Protein AF-A0A936D2A7-F1 (afdb_monomer)

Foldseek 3Di:
DDPDDAAEFDFPAWAWAADPQKIKIKTATPFFPDQDFPDKDKDWPPVQFADPDPPWDWDDHRRIIIIMGGGDPNRDADDQKIWMWMQTNVPHIYIYIHGYDRVRTD

Solvent-accessible surface area (backbone atoms only — not comparable to full-atom values): 6301 Å² total; per-residue (Å²): 132,85,84,86,68,59,41,80,49,62,62,68,47,66,51,72,45,72,54,96,71,25,38,36,41,37,41,31,40,68,56,66,84,42,86,81,69,90,39,76,47,79,43,67,69,56,72,59,56,44,44,96,66,87,68,65,52,74,51,74,57,54,32,36,37,39,39,34,33,44,40,24,95,83,51,82,74,77,61,60,59,46,42,35,38,42,34,39,64,90,75,47,44,30,31,39,75,45,76,46,68,74,88,68,62,129

Structure (mmCIF, N/CA/C/O backbone):
data_AF-A0A936D2A7-F1
#
_entry.id   AF-A0A936D2A7-F1
#
loop_
_atom_site.group_PDB
_atom_site.id
_atom_site.type_symbol
_atom_site.label_atom_id
_atom_site.label_alt_id
_atom_site.label_comp_id
_atom_site.label_asym_id
_atom_site.label_entity_id
_atom_site.label_seq_id
_atom_site.pdbx_PDB_ins_code
_atom_site.Cartn_x
_atom_site.Cartn_y
_atom_site.Cartn_z
_atom_site.occupancy
_atom_site.B_iso_or_equiv
_atom_site.auth_seq_id
_atom_site.auth_comp_id
_atom_site.auth_asym_id
_atom_site.auth_atom_id
_atom_site.pdbx_PDB_model_num
ATOM 1 N N . MET A 1 1 ? 2.503 15.435 -26.426 1.00 46.56 1 MET A N 1
ATOM 2 C CA . MET A 1 1 ? 2.859 14.335 -25.501 1.00 46.56 1 MET A CA 1
ATOM 3 C C . MET A 1 1 ? 1.594 13.892 -24.787 1.00 46.56 1 MET A C 1
ATOM 5 O O . MET A 1 1 ? 0.933 14.739 -24.201 1.00 46.56 1 MET A O 1
ATOM 9 N N . ALA A 1 2 ? 1.204 12.620 -24.883 1.00 52.25 2 ALA A N 1
ATOM 10 C CA . ALA A 1 2 ? 0.043 12.123 -24.147 1.00 52.25 2 ALA A CA 1
ATOM 11 C C . ALA A 1 2 ? 0.354 12.130 -22.642 1.00 52.25 2 ALA A C 1
ATOM 13 O O . ALA A 1 2 ? 1.385 11.606 -22.218 1.00 52.25 2 ALA A O 1
ATOM 14 N N . LYS A 1 3 ? -0.517 12.747 -21.841 1.00 58.78 3 LYS A N 1
ATOM 15 C CA . LYS A 1 3 ? -0.411 12.758 -20.380 1.00 58.78 3 LYS A CA 1
ATOM 16 C C . LYS A 1 3 ? -0.603 11.318 -19.888 1.00 58.78 3 LYS A C 1
ATOM 18 O O . LYS A 1 3 ? -1.710 10.795 -19.967 1.00 58.78 3 LYS A O 1
ATOM 23 N N . LYS A 1 4 ? 0.465 10.655 -19.432 1.00 71.31 4 LYS A N 1
ATOM 24 C CA . LYS A 1 4 ? 0.364 9.331 -18.800 1.00 71.31 4 LYS A CA 1
ATOM 25 C C . LYS A 1 4 ? -0.257 9.510 -17.416 1.00 71.31 4 LYS A C 1
ATOM 27 O O . LYS A 1 4 ? 0.398 9.998 -16.502 1.00 71.31 4 LYS A O 1
ATOM 32 N N . ILE A 1 5 ? -1.536 9.178 -17.295 1.00 82.75 5 ILE A N 1
ATOM 33 C CA . ILE A 1 5 ? -2.266 9.187 -16.024 1.00 82.75 5 ILE A CA 1
ATOM 34 C C . ILE A 1 5 ? -2.126 7.787 -15.401 1.00 82.75 5 ILE A C 1
ATOM 36 O O . ILE A 1 5 ? -2.229 6.807 -16.146 1.00 82.75 5 ILE A O 1
ATOM 40 N N . PRO A 1 6 ? -1.881 7.663 -14.080 1.00 88.19 6 PRO A N 1
ATOM 41 C CA . PRO A 1 6 ? -1.861 6.364 -13.413 1.00 88.19 6 PRO A CA 1
ATOM 42 C C . PRO A 1 6 ? -3.153 5.583 -13.658 1.00 88.19 6 PRO A C 1
ATOM 44 O O . PRO A 1 6 ? -4.250 6.131 -13.546 1.00 88.19 6 PRO A O 1
ATOM 47 N N . SER A 1 7 ? -3.023 4.301 -13.996 1.00 91.12 7 SER A N 1
ATOM 48 C CA . SER A 1 7 ? -4.178 3.434 -14.251 1.00 91.12 7 SER A CA 1
ATOM 49 C C . SER A 1 7 ? -4.809 2.993 -12.928 1.00 91.12 7 SER A C 1
ATOM 51 O O . SER A 1 7 ? -4.073 2.614 -12.020 1.00 91.12 7 SER A O 1
ATOM 53 N N . PRO A 1 8 ? -6.140 3.016 -12.766 1.00 92.12 8 PRO A N 1
ATOM 54 C CA . PRO A 1 8 ? -6.752 2.517 -11.540 1.00 92.12 8 PRO A CA 1
ATOM 55 C C . PRO A 1 8 ? -6.458 1.022 -11.368 1.00 92.12 8 PRO A C 1
ATOM 57 O O . PRO A 1 8 ? -6.454 0.269 -12.345 1.00 92.12 8 PRO A O 1
ATOM 60 N N . ILE A 1 9 ? -6.227 0.590 -10.129 1.00 92.25 9 ILE A N 1
ATOM 61 C CA . ILE A 1 9 ? -6.163 -0.827 -9.783 1.00 92.25 9 ILE A CA 1
ATOM 62 C 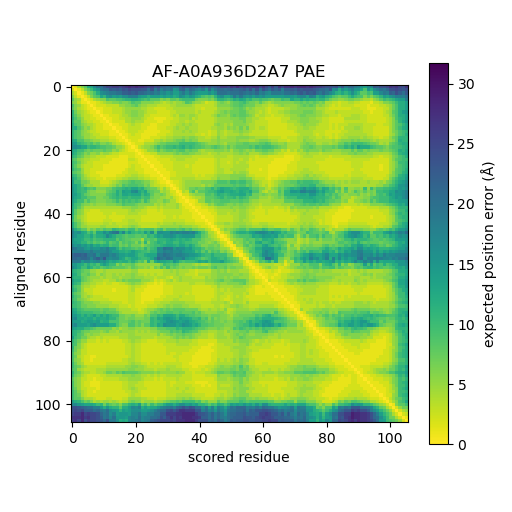C . ILE A 1 9 ? -6.946 -1.126 -8.510 1.00 92.25 9 ILE A C 1
ATOM 64 O O . ILE A 1 9 ? -6.928 -0.365 -7.544 1.00 92.25 9 ILE A O 1
ATOM 68 N N . GLU A 1 10 ? -7.631 -2.263 -8.531 1.00 92.12 10 GLU A N 1
ATOM 69 C CA . GLU A 1 10 ? -8.412 -2.742 -7.404 1.00 92.12 10 GLU A CA 1
ATOM 70 C C . GLU A 1 10 ? -7.538 -3.432 -6.353 1.00 92.12 10 GLU A C 1
ATOM 72 O O . GLU A 1 10 ? -6.663 -4.256 -6.659 1.00 92.12 10 GLU A O 1
ATOM 77 N N . LEU A 1 11 ? -7.839 -3.127 -5.094 1.00 91.88 11 LEU A N 1
ATOM 78 C CA . LEU A 1 11 ? -7.320 -3.844 -3.941 1.00 91.88 11 LEU A CA 1
ATOM 79 C C . LEU A 1 11 ? -8.176 -5.090 -3.682 1.00 91.88 11 LEU A C 1
ATOM 81 O O . LEU A 1 11 ? -9.398 -5.071 -3.831 1.00 91.88 11 LEU A O 1
ATOM 85 N N . LEU A 1 12 ? -7.508 -6.190 -3.345 1.00 92.94 12 LEU A N 1
ATOM 86 C CA . LEU A 1 12 ? -8.107 -7.336 -2.674 1.00 92.94 12 LEU A CA 1
ATOM 87 C C . LEU A 1 12 ? -8.407 -6.963 -1.222 1.00 92.94 12 LEU A C 1
ATOM 89 O O . LEU A 1 12 ? -9.508 -7.208 -0.748 1.00 92.94 12 LEU A O 1
ATOM 93 N N . ASP A 1 13 ? -7.418 -6.368 -0.561 1.00 92.75 13 ASP A N 1
ATOM 94 C CA . ASP A 1 13 ? -7.501 -5.869 0.804 1.00 92.75 13 ASP A CA 1
ATOM 95 C C . ASP A 1 13 ? -6.394 -4.825 1.030 1.00 92.75 13 ASP A C 1
ATOM 97 O O . ASP A 1 13 ? -5.476 -4.666 0.215 1.00 92.75 13 ASP A O 1
ATOM 101 N N . GLY A 1 14 ? -6.453 -4.113 2.141 1.00 92.25 14 GLY A N 1
ATOM 102 C CA . GLY A 1 14 ? -5.391 -3.227 2.569 1.00 92.25 14 GLY A CA 1
ATOM 103 C C . GLY A 1 14 ? -5.658 -2.661 3.949 1.00 92.25 14 GLY A C 1
ATOM 104 O O . GLY A 1 14 ? -6.781 -2.649 4.443 1.00 92.25 14 GLY A O 1
ATOM 105 N N . SER A 1 15 ? -4.606 -2.164 4.577 1.00 92.00 15 SER A N 1
ATOM 106 C CA . SER A 1 15 ? -4.709 -1.494 5.861 1.00 92.00 15 SER A CA 1
ATOM 107 C C . SER A 1 15 ? -3.788 -0.289 5.902 1.00 92.00 15 SER A C 1
ATOM 109 O O . SER A 1 15 ? -2.749 -0.233 5.240 1.00 92.00 15 SER A O 1
ATOM 111 N N . ALA A 1 16 ? -4.200 0.701 6.681 1.00 89.56 16 ALA A N 1
ATOM 112 C CA . ALA A 1 16 ? -3.365 1.826 7.031 1.00 89.56 16 ALA A CA 1
ATOM 113 C C . ALA A 1 16 ? -3.384 1.982 8.544 1.00 89.56 16 ALA A C 1
ATOM 115 O O . ALA A 1 16 ? -4.449 1.957 9.162 1.00 89.56 16 ALA A O 1
ATOM 116 N N . SER A 1 17 ? -2.207 2.123 9.134 1.00 87.12 17 SER A N 1
ATOM 117 C CA . SER A 1 17 ? -2.044 2.212 10.578 1.00 87.12 17 SER A CA 1
ATOM 118 C C . SER A 1 17 ? -0.950 3.198 10.950 1.00 87.12 17 SER A C 1
ATOM 120 O O . SER A 1 17 ? -0.094 3.569 10.142 1.00 87.12 17 SER A O 1
ATOM 122 N N . LEU A 1 18 ? -1.009 3.643 12.198 1.00 84.00 18 LEU A N 1
ATOM 123 C CA . LEU A 1 18 ? -0.021 4.511 12.810 1.00 84.00 18 LEU A CA 1
ATOM 124 C C . LEU A 1 18 ? 0.663 3.710 13.914 1.00 84.00 18 LEU A C 1
ATOM 126 O O . LEU A 1 18 ? 0.003 3.253 14.841 1.00 84.00 18 LEU A O 1
ATOM 130 N N . LEU A 1 19 ? 1.975 3.531 13.811 1.00 77.31 19 LEU A N 1
ATOM 131 C CA . LEU A 1 19 ? 2.779 2.839 14.813 1.00 77.31 19 LEU A CA 1
ATOM 132 C C . LEU A 1 19 ? 4.052 3.642 15.061 1.00 77.31 19 LEU A C 1
A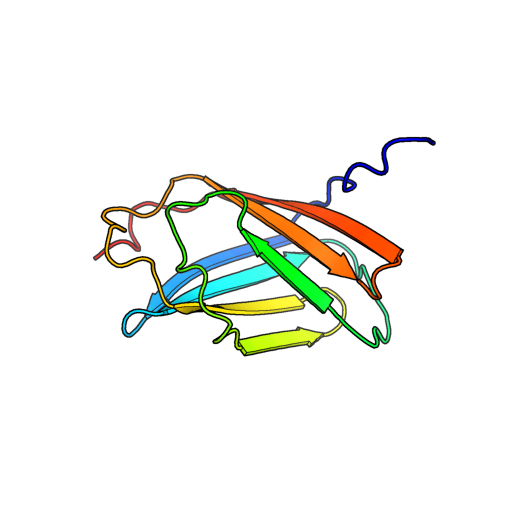TOM 134 O O . LEU A 1 19 ? 4.788 3.921 14.119 1.00 77.31 19 LEU A O 1
ATOM 138 N N . ASP A 1 20 ? 4.315 4.026 16.310 1.00 77.94 20 ASP A N 1
ATOM 139 C CA . ASP A 1 20 ? 5.548 4.719 16.714 1.00 77.94 20 ASP A CA 1
ATOM 140 C C . ASP A 1 20 ? 5.894 5.949 15.849 1.00 77.94 20 ASP A C 1
ATOM 142 O O . ASP A 1 20 ? 7.026 6.112 15.391 1.00 77.94 20 ASP A O 1
ATOM 146 N N . LYS A 1 21 ? 4.901 6.815 15.586 1.00 79.75 21 LYS A N 1
ATOM 147 C CA . LYS A 1 21 ? 5.009 7.989 14.686 1.00 79.75 21 LYS A CA 1
ATOM 148 C C . LYS A 1 21 ? 5.338 7.650 13.224 1.00 79.75 21 LYS A C 1
ATOM 150 O O . LYS A 1 21 ? 5.760 8.512 12.453 1.00 79.75 21 LYS A O 1
ATOM 155 N N . LYS A 1 22 ? 5.121 6.405 12.815 1.00 84.12 22 LYS A N 1
ATOM 156 C CA . LYS A 1 22 ? 5.227 5.972 11.425 1.00 84.12 22 LYS A CA 1
ATOM 157 C C . LYS A 1 22 ? 3.855 5.604 10.905 1.00 84.12 22 LYS A C 1
ATOM 159 O O . LYS A 1 22 ? 3.117 4.844 11.525 1.00 84.12 22 LYS A O 1
ATOM 164 N N . PHE A 1 23 ? 3.539 6.130 9.739 1.00 87.00 23 PHE A N 1
ATOM 165 C CA . PHE A 1 23 ? 2.442 5.663 8.929 1.00 87.00 23 PHE A CA 1
ATOM 166 C C . PHE A 1 23 ? 2.880 4.397 8.200 1.00 87.00 23 PHE A C 1
ATOM 168 O O . PHE A 1 23 ? 3.915 4.380 7.530 1.00 87.00 23 PHE A O 1
ATOM 175 N N . GLN A 1 24 ? 2.097 3.337 8.337 1.00 90.50 24 GLN A N 1
ATOM 176 C CA . GLN A 1 24 ? 2.255 2.106 7.585 1.00 90.50 24 GLN A CA 1
ATOM 177 C C . GLN A 1 24 ? 1.047 1.934 6.674 1.00 90.50 24 GLN A C 1
ATOM 179 O O . GLN A 1 24 ? -0.090 1.951 7.133 1.00 90.50 24 GLN A O 1
ATOM 184 N N . LEU A 1 25 ? 1.317 1.720 5.393 1.00 91.31 25 LEU A N 1
ATOM 185 C CA . LEU A 1 25 ? 0.352 1.311 4.390 1.00 91.31 25 LEU A CA 1
ATOM 186 C C . LEU A 1 25 ? 0.687 -0.105 3.943 1.00 91.31 25 LEU A C 1
ATOM 188 O O . LEU A 1 25 ? 1.799 -0.377 3.491 1.00 91.31 25 LEU A O 1
ATOM 192 N N . GLU A 1 26 ? -0.279 -1.000 4.050 1.00 93.81 26 GLU A N 1
ATOM 193 C CA . GLU A 1 26 ? -0.184 -2.361 3.552 1.00 93.81 26 GLU A CA 1
ATOM 194 C C . GLU A 1 26 ? -1.270 -2.590 2.505 1.00 93.81 26 GLU A C 1
ATOM 196 O O . GLU A 1 26 ? -2.445 -2.329 2.743 1.00 93.81 26 GLU A O 1
ATOM 201 N N . LEU A 1 27 ? -0.870 -3.046 1.321 1.00 93.75 27 LEU A N 1
ATOM 202 C CA . LEU A 1 27 ? -1.741 -3.206 0.164 1.00 93.75 27 LEU A CA 1
ATOM 203 C C . LEU A 1 27 ? -1.644 -4.632 -0.363 1.00 93.75 27 LEU A C 1
ATOM 205 O O . LEU A 1 27 ? -0.550 -5.119 -0.658 1.00 93.75 27 LEU A O 1
ATOM 209 N N . TYR A 1 28 ? -2.799 -5.256 -0.565 1.00 93.75 28 TYR A N 1
ATOM 210 C CA . TYR A 1 28 ? -2.957 -6.510 -1.287 1.00 93.75 28 TYR A CA 1
ATOM 211 C C . TYR A 1 28 ? -3.740 -6.222 -2.565 1.00 93.75 28 TYR A C 1
ATOM 213 O O . TYR A 1 28 ? -4.926 -5.925 -2.532 1.00 93.75 28 TYR A O 1
ATOM 221 N N . LEU A 1 29 ? -3.085 -6.288 -3.717 1.00 92.81 29 LEU A N 1
ATOM 222 C CA . LEU A 1 29 ? -3.686 -6.011 -5.021 1.00 92.81 29 LEU A CA 1
ATOM 223 C C . LEU A 1 29 ? -4.412 -7.259 -5.540 1.00 92.81 29 LEU A C 1
ATOM 225 O O . LEU A 1 29 ? -3.919 -8.380 -5.364 1.00 92.81 29 LEU A O 1
ATOM 229 N N . LYS A 1 30 ? -5.546 -7.085 -6.237 1.00 91.75 30 LYS A N 1
ATOM 230 C CA . LYS A 1 30 ? -6.304 -8.220 -6.813 1.00 91.75 30 LYS A CA 1
ATOM 231 C C . LYS A 1 30 ? -5.531 -9.004 -7.870 1.00 91.75 30 LYS A C 1
ATOM 233 O O . LYS A 1 30 ? -5.834 -10.166 -8.120 1.00 91.75 30 LYS A O 1
ATOM 238 N N . GLN A 1 31 ? -4.541 -8.375 -8.495 1.00 87.38 31 GLN A N 1
ATOM 239 C CA . GLN A 1 31 ? -3.709 -8.992 -9.518 1.00 87.38 31 GLN A CA 1
ATOM 240 C C . GLN A 1 31 ? -2.237 -8.608 -9.334 1.00 87.38 31 GLN A C 1
ATOM 242 O O . GLN A 1 31 ? -1.947 -7.499 -8.874 1.00 87.38 31 GLN A O 1
ATOM 247 N N . PRO A 1 32 ? -1.289 -9.487 -9.708 1.00 82.56 32 PRO A N 1
ATOM 248 C CA . PRO A 1 32 ? 0.125 -9.138 -9.721 1.00 82.56 32 PRO A CA 1
ATOM 249 C C . PRO A 1 32 ? 0.371 -8.012 -10.726 1.00 82.56 32 PRO A C 1
ATOM 251 O O . PRO A 1 32 ? 0.111 -8.170 -11.919 1.00 82.56 32 PRO A O 1
ATOM 254 N N . ILE A 1 33 ? 0.907 -6.888 -10.258 1.00 80.00 33 ILE A N 1
ATOM 255 C CA . ILE A 1 33 ? 1.281 -5.761 -11.128 1.00 80.00 33 ILE A CA 1
ATOM 256 C C . ILE A 1 33 ? 2.736 -5.816 -11.595 1.00 80.00 33 ILE A C 1
ATOM 258 O O . ILE A 1 33 ? 3.119 -5.073 -12.502 1.00 80.00 33 ILE A O 1
ATOM 262 N N . PHE A 1 34 ? 3.525 -6.719 -11.009 1.00 77.56 34 PHE A N 1
ATOM 263 C CA . PHE A 1 34 ? 4.899 -7.032 -11.380 1.00 77.56 34 PHE A CA 1
ATOM 264 C C . PHE A 1 34 ? 5.234 -8.494 -11.043 1.00 77.56 34 PHE A C 1
ATOM 266 O O . PHE A 1 34 ? 4.659 -9.082 -10.127 1.00 77.56 34 PHE A O 1
ATOM 273 N N . ARG A 1 35 ? 6.175 -9.094 -11.784 1.00 75.31 35 ARG A N 1
ATOM 274 C CA . ARG A 1 35 ? 6.760 -10.404 -11.431 1.00 75.31 35 ARG A CA 1
ATOM 275 C C . ARG A 1 35 ? 8.079 -10.232 -10.684 1.00 75.31 35 ARG A C 1
ATOM 277 O O . ARG A 1 35 ? 8.185 -10.714 -9.569 1.00 75.31 35 ARG A O 1
ATOM 284 N N . ASN A 1 36 ? 9.014 -9.483 -11.269 1.00 81.19 36 ASN A N 1
ATOM 285 C CA . ASN A 1 36 ? 10.332 -9.179 -10.706 1.00 81.19 36 ASN A CA 1
ATOM 286 C C . ASN A 1 36 ? 10.675 -7.707 -10.996 1.00 81.19 36 ASN A C 1
ATOM 288 O O . ASN A 1 36 ? 11.426 -7.448 -11.935 1.00 81.19 36 ASN A O 1
ATOM 292 N N . PRO A 1 37 ? 10.063 -6.742 -10.291 1.00 83.31 37 PRO A N 1
ATOM 293 C CA . PRO A 1 37 ? 10.368 -5.337 -10.523 1.00 83.31 37 PRO A CA 1
ATOM 294 C C . PRO A 1 37 ? 11.760 -5.019 -9.965 1.00 83.31 37 PRO A C 1
ATOM 296 O O . PRO A 1 37 ? 12.155 -5.543 -8.919 1.00 83.31 37 PRO A O 1
ATOM 299 N N . SER A 1 38 ? 12.477 -4.138 -10.649 1.00 86.00 38 SER A N 1
ATOM 300 C CA . SER A 1 38 ? 13.731 -3.556 -10.169 1.00 86.00 38 SER A CA 1
ATOM 301 C C . SER A 1 38 ? 13.464 -2.459 -9.137 1.00 86.00 38 SER A C 1
ATOM 303 O O . SER A 1 38 ? 14.227 -2.311 -8.185 1.00 86.00 38 SER A O 1
ATOM 305 N N . ALA A 1 39 ? 12.370 -1.711 -9.305 1.00 87.56 39 ALA A N 1
ATOM 306 C CA . ALA A 1 39 ? 11.941 -0.669 -8.384 1.00 87.56 39 ALA A CA 1
ATOM 307 C C . ALA A 1 39 ? 10.412 -0.615 -8.274 1.00 87.56 39 ALA A C 1
ATOM 309 O O . ALA A 1 39 ? 9.690 -0.660 -9.272 1.00 87.56 3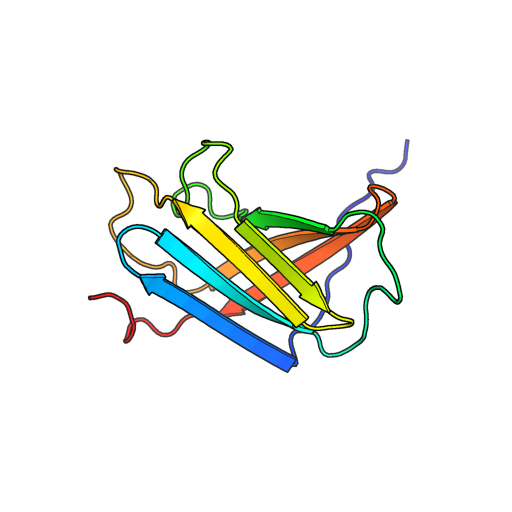9 ALA A O 1
ATOM 310 N N . VAL A 1 40 ? 9.924 -0.478 -7.045 1.00 88.38 40 VAL A N 1
ATOM 311 C CA . VAL A 1 40 ? 8.545 -0.092 -6.741 1.00 88.38 40 VAL A CA 1
ATOM 312 C C . VAL A 1 40 ? 8.630 1.146 -5.866 1.00 88.38 40 VAL A C 1
ATOM 314 O O . VAL A 1 40 ? 9.497 1.209 -5.005 1.00 88.38 40 VAL A O 1
ATOM 317 N N . GLU A 1 41 ? 7.777 2.131 -6.105 1.00 89.44 41 GLU A N 1
ATOM 318 C CA . GLU A 1 41 ? 7.670 3.350 -5.303 1.00 89.44 41 GLU A CA 1
ATOM 319 C C . GLU A 1 41 ? 6.200 3.623 -5.008 1.00 89.44 41 GLU A C 1
ATOM 321 O O . GLU A 1 41 ? 5.331 3.340 -5.838 1.00 89.44 41 GLU A O 1
ATOM 326 N N . VAL A 1 42 ? 5.916 4.176 -3.831 1.00 89.69 42 VAL A N 1
ATOM 327 C CA . VAL A 1 42 ? 4.556 4.519 -3.409 1.00 89.69 42 VAL A CA 1
ATOM 328 C C . VAL A 1 42 ? 4.515 5.984 -3.006 1.00 89.69 42 VAL A C 1
ATOM 330 O O . VAL A 1 42 ? 5.300 6.436 -2.176 1.00 89.69 42 VAL A O 1
ATOM 333 N N . PHE A 1 43 ? 3.563 6.713 -3.579 1.00 88.56 43 PHE A N 1
ATOM 334 C CA . PHE A 1 43 ? 3.305 8.115 -3.284 1.00 88.56 43 PHE A CA 1
ATOM 335 C C . PHE A 1 43 ? 1.903 8.256 -2.712 1.00 88.56 43 PHE A C 1
ATOM 337 O O . PHE A 1 43 ? 0.937 7.833 -3.343 1.00 88.56 43 PHE A O 1
ATOM 344 N N . ILE A 1 44 ? 1.781 8.864 -1.535 1.00 88.19 44 ILE A N 1
ATOM 345 C CA . ILE A 1 44 ? 0.483 9.191 -0.944 1.00 88.19 44 ILE A CA 1
ATOM 346 C C . ILE A 1 44 ? 0.011 10.525 -1.524 1.00 88.19 44 ILE A C 1
ATOM 348 O O . ILE A 1 44 ? 0.714 11.528 -1.427 1.00 88.19 44 ILE A O 1
ATOM 352 N N . GLU A 1 45 ? -1.178 10.548 -2.127 1.00 85.50 45 GLU A N 1
ATOM 353 C CA . GLU A 1 45 ? -1.765 11.781 -2.671 1.00 85.50 45 GLU A CA 1
ATOM 354 C C . GLU A 1 45 ? -2.370 12.657 -1.557 1.00 85.50 45 GLU A C 1
ATOM 356 O O . GLU A 1 45 ? -2.481 13.874 -1.706 1.00 85.50 45 GLU A O 1
ATOM 361 N N . ASN A 1 46 ? -2.714 12.066 -0.408 1.00 81.50 46 ASN A N 1
ATOM 362 C CA . ASN A 1 46 ? -3.131 12.783 0.797 1.00 81.50 46 ASN A CA 1
ATOM 363 C C . ASN A 1 46 ? -1.917 13.455 1.472 1.00 81.50 46 ASN A C 1
ATOM 365 O O . ASN A 1 46 ? -1.325 12.920 2.409 1.00 81.50 46 ASN A O 1
ATOM 369 N N . THR A 1 47 ? -1.564 14.655 1.009 1.00 65.50 47 THR A N 1
ATOM 370 C CA . THR A 1 47 ? -0.359 15.419 1.404 1.00 65.50 47 THR A CA 1
ATOM 371 C C . THR A 1 47 ? -0.227 15.746 2.897 1.00 65.50 47 THR A C 1
ATOM 373 O O . THR A 1 47 ? 0.834 16.183 3.335 1.00 65.50 47 THR A O 1
ATOM 376 N N . GLN A 1 48 ? -1.280 15.545 3.690 1.00 69.50 48 GLN A N 1
ATOM 377 C CA . GLN A 1 48 ? -1.290 15.813 5.132 1.00 69.50 48 GLN A CA 1
ATOM 378 C C . GLN A 1 48 ? -0.858 14.612 5.987 1.00 69.50 48 GLN A C 1
ATOM 380 O O . GLN A 1 48 ? -0.612 14.783 7.176 1.00 69.50 48 GLN A O 1
ATOM 385 N N . VAL A 1 49 ? -0.772 13.404 5.414 1.00 73.44 49 VAL A N 1
ATOM 386 C CA . VAL A 1 49 ? -0.565 12.164 6.189 1.00 73.44 49 VAL A CA 1
ATOM 387 C C . VAL A 1 49 ? 0.907 11.915 6.514 1.00 73.44 49 VAL A C 1
ATOM 389 O O . VAL A 1 49 ? 1.241 11.477 7.612 1.00 73.44 49 VAL A O 1
ATOM 392 N N . VAL A 1 50 ? 1.799 12.210 5.572 1.00 75.69 50 VAL A N 1
ATOM 393 C CA . VAL A 1 50 ? 3.218 11.841 5.646 1.00 75.69 50 VAL A CA 1
ATOM 394 C C . VAL A 1 50 ? 4.118 13.057 5.483 1.00 75.69 50 VAL A C 1
ATOM 396 O O . VAL A 1 50 ? 3.752 14.028 4.818 1.00 75.69 50 VAL A O 1
ATOM 399 N N . SER A 1 51 ? 5.285 13.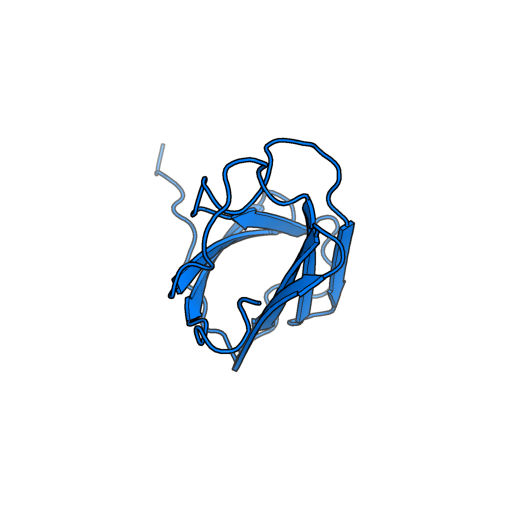030 6.125 1.00 70.25 51 SER A N 1
ATOM 400 C CA . SER A 1 51 ? 6.300 14.070 5.951 1.00 70.25 51 SER A CA 1
ATOM 401 C C . SER A 1 51 ? 6.914 13.997 4.541 1.00 70.25 51 SER A C 1
ATOM 403 O O . SER A 1 51 ? 6.842 12.972 3.873 1.00 70.25 51 SER A O 1
ATOM 405 N N . TYR A 1 52 ? 7.551 15.071 4.068 1.00 65.62 52 TYR A N 1
ATOM 406 C CA . TYR A 1 52 ? 8.307 15.058 2.801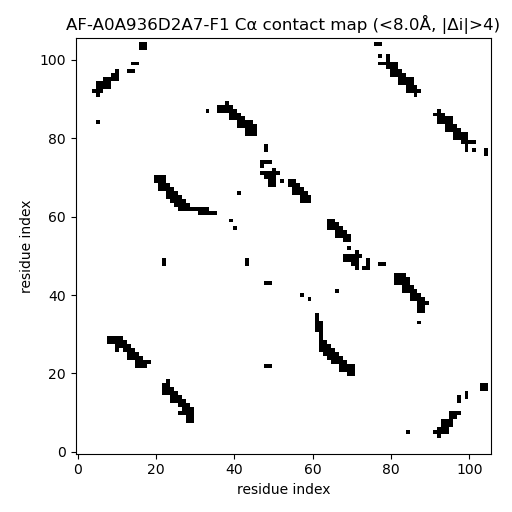 1.00 65.62 52 TYR A CA 1
ATOM 407 C C . TYR A 1 52 ? 9.723 14.466 2.952 1.00 65.62 52 TYR A C 1
ATOM 409 O O . TYR A 1 52 ? 10.581 14.671 2.092 1.00 65.62 52 TYR A O 1
ATOM 417 N N . GLN A 1 53 ? 10.009 13.778 4.061 1.00 66.56 53 GLN A N 1
ATOM 418 C CA . GLN A 1 53 ? 11.337 13.233 4.326 1.00 66.56 53 GLN A CA 1
ATOM 419 C C . GLN A 1 53 ? 11.587 11.930 3.549 1.00 66.56 53 GLN A C 1
ATOM 421 O O . GLN A 1 53 ? 10.664 11.164 3.311 1.00 66.56 53 GLN A O 1
ATOM 426 N N . PRO A 1 54 ? 12.837 11.629 3.167 1.00 56.94 54 PRO A N 1
ATOM 427 C CA . PRO A 1 54 ? 13.160 10.454 2.358 1.00 56.94 54 PRO A CA 1
ATOM 428 C C . PRO A 1 54 ? 13.163 9.124 3.136 1.00 56.94 54 PRO A C 1
ATOM 430 O O . PRO A 1 54 ? 13.487 8.092 2.549 1.00 56.94 54 PRO A O 1
ATOM 433 N N . THR A 1 55 ? 12.846 9.108 4.437 1.00 59.53 55 THR A N 1
ATOM 434 C CA . THR A 1 55 ? 12.866 7.914 5.304 1.00 59.53 55 THR A CA 1
ATOM 435 C C . THR A 1 55 ? 11.686 6.983 5.016 1.00 59.53 55 THR A C 1
ATOM 437 O O . THR A 1 55 ? 10.788 6.770 5.830 1.00 59.53 55 THR A O 1
ATOM 440 N N . GLN A 1 56 ? 11.716 6.387 3.827 1.00 74.38 56 GLN A N 1
ATOM 441 C CA . GLN A 1 56 ? 10.738 5.415 3.366 1.00 74.38 56 GLN A CA 1
ATOM 442 C C . GLN A 1 56 ? 11.311 4.014 3.527 1.00 74.38 56 GLN A C 1
ATOM 444 O O . GLN A 1 56 ? 12.377 3.696 3.002 1.00 74.38 56 GLN A O 1
ATOM 449 N N . THR A 1 57 ? 10.599 3.146 4.242 1.00 78.44 57 THR A N 1
ATOM 450 C CA . THR A 1 57 ? 10.881 1.707 4.189 1.00 78.44 57 THR A CA 1
ATOM 451 C C . THR A 1 57 ? 9.794 1.046 3.373 1.00 78.44 57 THR A C 1
ATOM 453 O O . THR A 1 57 ? 8.620 1.137 3.720 1.00 78.44 57 THR A O 1
ATOM 456 N N . GLN A 1 58 ? 10.179 0.351 2.311 1.00 84.00 58 GLN A N 1
ATOM 457 C CA . GLN A 1 58 ? 9.234 -0.353 1.459 1.00 84.00 58 GLN A CA 1
ATOM 458 C C . GLN A 1 58 ? 9.669 -1.785 1.191 1.00 84.00 58 GLN A C 1
ATOM 460 O O . GLN A 1 58 ? 10.852 -2.087 1.041 1.00 84.00 58 GLN A O 1
ATOM 465 N N . ARG A 1 59 ? 8.682 -2.674 1.144 1.00 88.69 59 ARG A N 1
ATOM 466 C CA . ARG A 1 59 ? 8.838 -4.083 0.807 1.00 88.69 59 ARG A CA 1
ATOM 467 C C . ARG A 1 59 ? 7.696 -4.487 -0.105 1.00 88.69 59 ARG A C 1
ATOM 469 O O . ARG A 1 59 ? 6.550 -4.150 0.160 1.00 88.69 59 ARG A O 1
ATOM 476 N N . TRP A 1 60 ? 7.994 -5.257 -1.140 1.00 87.81 60 TRP A N 1
ATOM 477 C CA . TRP A 1 60 ? 6.979 -5.746 -2.063 1.00 87.81 60 TRP A CA 1
ATOM 478 C C . TRP A 1 60 ? 7.244 -7.189 -2.485 1.00 87.81 60 TRP A C 1
ATOM 480 O O . TRP A 1 60 ? 8.385 -7.656 -2.493 1.00 87.81 60 TRP A O 1
ATOM 490 N N . LYS A 1 61 ? 6.175 -7.911 -2.833 1.00 87.94 61 LYS A N 1
ATOM 491 C CA . LYS A 1 61 ? 6.231 -9.267 -3.394 1.00 87.94 61 LYS A CA 1
ATOM 492 C C . LYS A 1 61 ? 4.975 -9.544 -4.222 1.00 87.94 61 LYS A C 1
ATOM 494 O O . LYS A 1 61 ? 3.890 -9.636 -3.663 1.00 87.94 61 LYS A O 1
ATOM 499 N N . HIS A 1 62 ? 5.128 -9.727 -5.535 1.00 85.25 62 HIS A N 1
ATOM 500 C CA . HIS A 1 62 ? 4.046 -9.974 -6.506 1.00 85.25 62 HIS A CA 1
ATOM 501 C C . HIS A 1 62 ? 2.901 -8.941 -6.499 1.00 85.25 62 HIS A C 1
ATOM 503 O O . HIS A 1 62 ? 2.884 -8.016 -7.305 1.00 85.25 62 HIS A O 1
ATOM 509 N N . ASN A 1 63 ?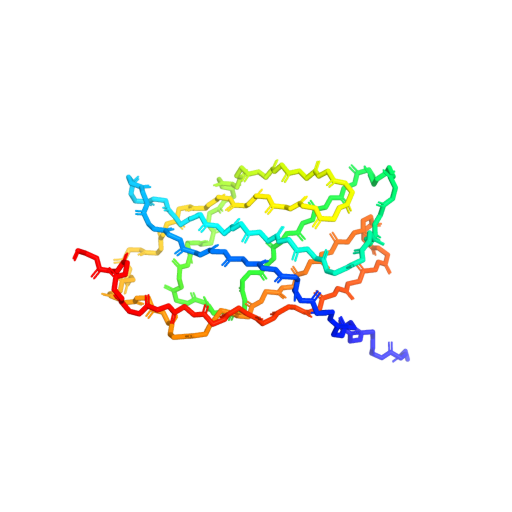 1.918 -9.129 -5.623 1.00 89.75 63 ASN A N 1
ATOM 510 C CA . ASN A 1 63 ? 0.719 -8.308 -5.477 1.00 89.75 63 ASN A CA 1
ATOM 511 C C . ASN A 1 63 ? 0.614 -7.665 -4.084 1.00 89.75 63 ASN A C 1
ATOM 513 O O . ASN A 1 63 ? -0.389 -7.030 -3.788 1.00 89.75 63 ASN A O 1
ATOM 517 N N . TRP A 1 64 ? 1.623 -7.838 -3.235 1.00 91.50 64 TRP A N 1
ATOM 518 C CA . TRP A 1 64 ? 1.664 -7.306 -1.880 1.00 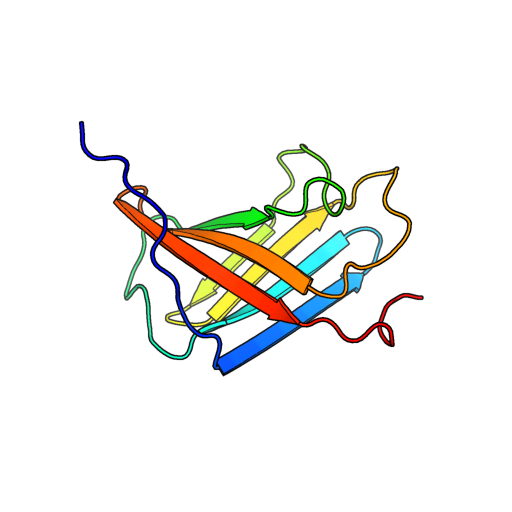91.50 64 TRP A CA 1
ATOM 519 C C . TRP A 1 64 ? 2.714 -6.209 -1.756 1.00 91.50 64 TRP A C 1
ATOM 521 O O . TRP A 1 64 ? 3.834 -6.363 -2.258 1.00 91.50 64 TRP A O 1
ATOM 531 N N . ILE A 1 65 ? 2.353 -5.118 -1.086 1.00 92.69 65 ILE A N 1
ATOM 532 C CA . ILE A 1 65 ? 3.225 -3.975 -0.817 1.00 92.69 65 ILE A CA 1
ATOM 533 C C . ILE A 1 65 ? 3.036 -3.555 0.639 1.00 92.69 65 ILE A C 1
ATOM 535 O O . ILE A 1 65 ? 1.916 -3.321 1.077 1.00 92.69 65 ILE A O 1
ATOM 539 N N . ILE A 1 66 ? 4.140 -3.400 1.360 1.00 92.81 66 ILE A N 1
ATOM 540 C CA . ILE A 1 66 ? 4.205 -2.659 2.616 1.00 92.81 66 ILE A CA 1
ATOM 541 C C . ILE A 1 66 ? 5.047 -1.421 2.369 1.00 92.81 66 ILE A C 1
ATOM 543 O O . ILE A 1 66 ? 6.188 -1.517 1.916 1.00 92.81 66 ILE A O 1
ATOM 547 N N . TRP A 1 67 ? 4.502 -0.272 2.731 1.00 91.62 67 TRP A N 1
ATOM 548 C CA . TRP A 1 67 ? 5.170 1.012 2.677 1.00 91.62 67 TRP A CA 1
ATOM 549 C C . TRP A 1 67 ? 5.064 1.694 4.036 1.00 91.62 67 TRP A C 1
ATOM 551 O O . TRP A 1 67 ? 4.001 1.715 4.650 1.00 91.62 67 TRP A O 1
ATOM 561 N N . LYS A 1 68 ? 6.182 2.213 4.535 1.00 90.31 68 LYS A N 1
ATOM 562 C CA . LYS A 1 68 ? 6.272 2.889 5.827 1.00 90.31 68 LYS A CA 1
ATOM 563 C C . LYS A 1 68 ? 6.934 4.237 5.654 1.00 90.31 68 LYS A C 1
ATOM 565 O O . LYS A 1 68 ? 7.961 4.328 4.981 1.00 90.31 68 LYS A O 1
ATOM 570 N N . HIS A 1 69 ? 6.385 5.234 6.327 1.00 88.06 69 HIS A N 1
ATOM 571 C CA . HIS A 1 69 ? 6.857 6.606 6.269 1.00 88.06 69 HIS A CA 1
ATOM 572 C C . HIS A 1 69 ? 6.657 7.310 7.602 1.00 88.06 69 HIS A C 1
ATOM 574 O O . HIS A 1 69 ? 5.752 6.969 8.357 1.00 88.06 69 HIS A O 1
ATOM 580 N N . GLU A 1 70 ? 7.469 8.315 7.892 1.00 86.44 70 GLU A N 1
ATOM 581 C CA . GLU A 1 70 ? 7.203 9.215 9.012 1.00 86.44 70 GLU A CA 1
ATOM 582 C C . GLU A 1 70 ? 5.941 10.045 8.759 1.00 86.44 70 GLU A C 1
ATOM 584 O O . GLU A 1 70 ? 5.707 10.522 7.641 1.00 86.44 70 GLU A O 1
ATOM 589 N N . ILE A 1 71 ? 5.125 10.200 9.803 1.00 84.94 71 ILE A N 1
ATOM 590 C CA . ILE A 1 71 ? 3.946 11.069 9.760 1.00 84.94 71 ILE A CA 1
ATOM 591 C C . ILE A 1 71 ? 4.367 12.535 9.687 1.00 84.94 71 ILE A C 1
ATOM 593 O O . ILE A 1 71 ? 5.454 12.908 10.124 1.00 84.94 71 ILE A O 1
ATOM 597 N N . ASN A 1 72 ? 3.504 13.380 9.134 1.00 82.31 72 ASN A N 1
ATOM 598 C CA . ASN A 1 72 ? 3.701 14.824 9.202 1.00 82.31 72 ASN A CA 1
ATOM 599 C C . ASN A 1 72 ? 3.468 15.317 10.645 1.00 82.31 72 ASN A C 1
ATOM 601 O O . ASN A 1 72 ? 2.527 14.870 11.293 1.00 82.31 72 ASN A O 1
ATOM 605 N N . ASP A 1 73 ? 4.257 16.274 11.136 1.00 74.69 73 ASP A N 1
ATOM 606 C CA . ASP A 1 73 ? 4.066 16.873 12.471 1.00 74.69 73 ASP A CA 1
ATOM 607 C C . ASP A 1 73 ? 2.704 17.572 12.634 1.00 74.69 73 ASP A C 1
ATOM 609 O O . ASP A 1 73 ? 2.201 17.731 13.743 1.00 74.69 73 ASP A O 1
ATOM 613 N N . THR A 1 74 ? 2.092 17.987 11.522 1.00 73.81 74 THR A N 1
ATOM 614 C CA . THR A 1 74 ? 0.757 18.611 11.489 1.00 73.81 74 THR A CA 1
ATOM 615 C C . THR A 1 74 ? -0.385 17.600 11.347 1.00 73.81 74 THR A C 1
ATOM 617 O O . THR A 1 74 ? -1.549 17.992 11.253 1.00 73.81 74 THR A O 1
ATOM 620 N N . TYR A 1 75 ? -0.076 16.302 11.319 1.00 73.75 75 TYR A N 1
ATOM 621 C CA . TYR A 1 75 ? -1.065 15.246 11.169 1.00 73.75 75 TYR A CA 1
ATOM 622 C C . TYR A 1 75 ? -1.905 15.083 12.440 1.00 73.75 75 TYR A C 1
ATOM 624 O O . TYR A 1 75 ? -1.397 14.745 13.507 1.00 73.75 75 TYR A O 1
ATOM 632 N N . THR A 1 76 ? -3.213 15.301 12.314 1.00 69.00 76 THR A N 1
ATOM 633 C CA . THR A 1 76 ? -4.156 15.278 13.443 1.00 69.00 76 THR A CA 1
ATOM 634 C C . THR A 1 76 ? -5.133 14.109 13.401 1.00 69.00 76 THR A C 1
ATOM 636 O O . THR A 1 76 ? -5.584 13.666 14.454 1.00 69.00 76 THR A O 1
ATOM 639 N N . LYS A 1 77 ? -5.479 13.600 12.210 1.00 75.94 77 LYS A N 1
ATOM 640 C CA . LYS A 1 77 ? -6.479 12.538 12.040 1.00 75.94 77 LYS A CA 1
ATOM 641 C C . LYS A 1 77 ? -6.230 11.714 10.776 1.00 75.94 77 LYS A C 1
ATOM 643 O O . LYS A 1 77 ? -5.859 12.262 9.738 1.00 75.94 77 LYS A O 1
ATOM 648 N N . MET A 1 78 ? -6.509 10.410 10.856 1.00 79.50 78 MET A N 1
ATOM 649 C CA . MET A 1 78 ? -6.487 9.512 9.698 1.00 79.50 78 MET A CA 1
ATOM 650 C C . MET A 1 78 ? -7.600 9.867 8.710 1.00 79.50 78 MET A C 1
ATOM 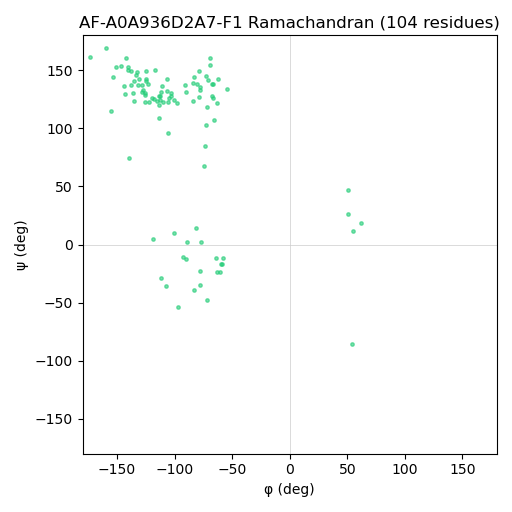652 O O . MET A 1 78 ? -8.764 9.938 9.114 1.00 79.50 78 MET A O 1
ATOM 656 N N . PRO A 1 79 ? -7.285 10.097 7.421 1.00 82.38 79 PRO A N 1
ATOM 657 C CA . PRO A 1 79 ? -8.316 10.314 6.422 1.00 82.38 79 PRO A CA 1
ATOM 658 C C . PRO A 1 79 ? -9.104 9.023 6.221 1.00 82.38 79 PRO A C 1
ATOM 660 O O . PRO A 1 79 ? -8.505 7.958 6.091 1.00 82.38 79 PRO A O 1
ATOM 663 N N . THR A 1 80 ? -10.427 9.134 6.099 1.00 86.12 80 THR A N 1
ATOM 664 C CA . THR A 1 80 ? -11.348 8.012 5.819 1.00 86.12 80 THR A CA 1
ATOM 665 C C . THR A 1 80 ? -11.045 7.300 4.501 1.00 86.12 80 THR A C 1
ATOM 667 O O . THR A 1 80 ? -11.520 6.197 4.236 1.00 86.12 80 THR A O 1
ATOM 670 N N . THR A 1 81 ? -10.273 7.936 3.622 1.00 89.06 81 THR A N 1
ATOM 671 C CA . THR A 1 81 ? -9.818 7.360 2.363 1.00 89.06 81 THR A CA 1
ATOM 672 C C . THR A 1 81 ? -8.395 7.807 2.062 1.00 89.06 81 THR A C 1
ATOM 674 O O . THR A 1 81 ? -8.084 9.001 2.076 1.00 89.06 81 THR A O 1
ATOM 677 N N . ILE A 1 82 ? -7.540 6.836 1.755 1.00 89.75 82 ILE A N 1
ATOM 678 C CA . ILE A 1 82 ? -6.170 7.043 1.300 1.00 89.75 82 ILE A CA 1
ATOM 679 C C . ILE A 1 82 ? -6.111 6.779 -0.196 1.00 89.75 82 ILE A C 1
ATOM 681 O O . ILE A 1 82 ? -6.474 5.704 -0.675 1.00 89.75 82 ILE A O 1
ATOM 685 N N . HIS A 1 83 ? -5.597 7.759 -0.923 1.00 91.62 83 HIS A N 1
ATOM 686 C CA . HIS A 1 83 ? -5.233 7.637 -2.320 1.00 91.62 83 HIS A CA 1
ATOM 687 C C . HIS A 1 83 ? -3.720 7.505 -2.422 1.00 91.62 83 HIS A C 1
ATOM 689 O O . HIS A 1 83 ? -2.971 8.322 -1.878 1.00 91.62 83 HIS A O 1
ATOM 695 N N . ALA A 1 84 ? -3.272 6.470 -3.123 1.00 91.25 84 ALA A N 1
ATOM 696 C CA . ALA A 1 84 ? -1.857 6.257 -3.367 1.00 91.25 84 ALA A CA 1
ATOM 697 C C . ALA A 1 84 ? -1.586 5.937 -4.835 1.00 91.25 84 ALA A C 1
ATOM 699 O O . ALA A 1 84 ? -2.398 5.318 -5.528 1.00 91.25 84 ALA A O 1
ATOM 700 N N . VAL A 1 85 ? -0.411 6.349 -5.297 1.00 92.19 85 VAL A N 1
ATOM 701 C CA . VAL A 1 85 ? 0.124 6.018 -6.611 1.00 92.19 85 VAL A CA 1
ATOM 702 C C . VAL A 1 85 ? 1.298 5.071 -6.431 1.00 92.19 85 VAL A C 1
ATOM 704 O O . VAL A 1 85 ? 2.272 5.403 -5.763 1.00 92.19 85 VAL A O 1
ATOM 707 N N . ILE A 1 86 ? 1.207 3.901 -7.051 1.00 91.31 86 ILE A N 1
ATOM 708 C CA . ILE A 1 86 ? 2.279 2.913 -7.114 1.00 91.31 86 ILE A CA 1
ATOM 709 C C . ILE A 1 86 ? 2.980 3.081 -8.456 1.00 91.31 86 ILE A C 1
ATOM 711 O O . ILE A 1 86 ? 2.344 2.945 -9.501 1.00 91.31 86 ILE A O 1
ATOM 715 N N . VAL A 1 87 ? 4.280 3.343 -8.446 1.00 90.94 87 VAL A N 1
ATOM 716 C CA . VAL A 1 87 ? 5.118 3.401 -9.647 1.00 90.94 87 VAL A CA 1
ATOM 717 C C . VAL A 1 87 ? 5.995 2.158 -9.689 1.00 90.94 87 VAL A C 1
ATOM 719 O O . VAL A 1 87 ? 6.602 1.787 -8.692 1.00 90.94 87 VAL A O 1
ATOM 722 N N . VAL A 1 88 ? 6.047 1.499 -10.843 1.00 89.56 88 VAL A N 1
ATOM 723 C CA . VAL A 1 88 ? 6.813 0.268 -11.061 1.00 89.56 88 VAL A CA 1
ATOM 724 C C . VAL A 1 88 ? 7.800 0.501 -12.197 1.00 89.56 88 VAL A C 1
ATOM 726 O O . VAL A 1 88 ? 7.393 0.870 -13.305 1.00 89.56 88 VAL A O 1
ATOM 729 N N . ASP A 1 89 ? 9.087 0.300 -11.908 1.00 88.88 89 ASP A N 1
ATOM 730 C CA . ASP A 1 89 ? 10.220 0.430 -12.835 1.00 88.88 89 ASP A CA 1
ATOM 731 C C . ASP A 1 89 ? 10.242 1.754 -13.623 1.00 88.88 89 ASP A C 1
ATOM 733 O O . ASP A 1 89 ? 10.714 1.799 -14.757 1.00 88.88 89 ASP A O 1
ATOM 737 N N . HIS A 1 90 ? 9.652 2.822 -13.067 1.00 87.94 90 HIS A N 1
ATOM 738 C CA . HIS A 1 90 ? 9.423 4.125 -13.727 1.00 87.94 90 HIS A CA 1
ATOM 739 C C . HIS A 1 90 ? 8.644 4.059 -15.053 1.00 87.94 90 HIS A C 1
ATOM 741 O O . HIS A 1 90 ? 8.550 5.042 -15.788 1.00 87.94 90 HIS A O 1
ATOM 747 N N . GLN A 1 91 ? 8.051 2.909 -15.373 1.00 86.75 91 GLN A N 1
ATOM 748 C CA . GLN A 1 91 ? 7.386 2.654 -16.652 1.00 86.75 91 GLN A CA 1
ATOM 749 C C . GLN A 1 91 ? 5.869 2.622 -16.527 1.00 86.75 91 GLN A C 1
ATOM 751 O O . GLN A 1 91 ? 5.160 3.033 -17.453 1.00 86.75 91 GLN A O 1
ATOM 756 N N . ARG A 1 92 ? 5.377 2.102 -15.400 1.00 89.38 92 ARG A N 1
ATOM 757 C CA . ARG A 1 92 ? 3.953 1.915 -15.126 1.00 89.38 92 ARG A CA 1
ATOM 758 C C . ARG A 1 92 ? 3.597 2.613 -13.831 1.00 89.38 92 ARG A C 1
ATOM 760 O O . ARG A 1 92 ? 4.368 2.583 -12.877 1.00 89.38 92 ARG A O 1
ATOM 767 N N . SER A 1 93 ? 2.418 3.212 -13.806 1.00 91.62 93 SER A N 1
ATOM 768 C CA . SER A 1 93 ? 1.862 3.818 -12.608 1.00 91.62 93 SER A CA 1
ATOM 769 C C . SER A 1 93 ? 0.427 3.361 -12.416 1.00 91.62 93 SER A C 1
ATOM 771 O O . SER A 1 93 ? -0.355 3.298 -13.371 1.00 91.62 93 SER A O 1
ATOM 773 N N . TYR A 1 94 ? 0.093 3.042 -11.173 1.00 92.25 94 TYR A N 1
ATOM 774 C CA . TYR A 1 94 ? -1.227 2.597 -10.768 1.00 92.25 94 TYR A CA 1
ATOM 775 C C . TYR A 1 94 ? -1.756 3.484 -9.653 1.00 92.25 94 TYR A C 1
ATOM 777 O O . TYR A 1 94 ? -0.995 3.854 -8.767 1.00 92.25 94 TYR A O 1
ATOM 785 N N . ARG A 1 95 ? -3.046 3.811 -9.678 1.00 93.56 95 ARG A N 1
ATOM 786 C CA . ARG A 1 95 ? -3.723 4.498 -8.576 1.00 93.56 95 ARG A CA 1
ATOM 787 C C . ARG A 1 95 ? -4.558 3.495 -7.791 1.00 93.56 95 ARG A C 1
ATOM 789 O O . ARG A 1 95 ? -5.344 2.758 -8.385 1.00 93.56 95 ARG A O 1
ATOM 796 N N . VAL A 1 96 ? -4.403 3.510 -6.474 1.00 93.50 96 VAL A N 1
ATOM 797 C CA . VAL A 1 96 ? -5.203 2.734 -5.524 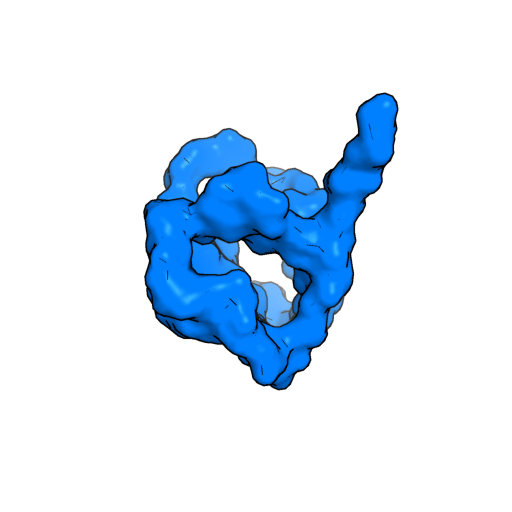1.00 93.50 96 VAL A CA 1
ATOM 798 C C . VAL A 1 96 ? -5.978 3.666 -4.607 1.00 93.50 96 VAL A C 1
ATOM 800 O O . VAL A 1 96 ? -5.526 4.768 -4.288 1.00 93.50 96 VAL A O 1
ATOM 803 N N . THR A 1 97 ? -7.130 3.184 -4.162 1.00 93.88 97 THR A N 1
ATOM 804 C CA . THR A 1 97 ? -7.965 3.842 -3.163 1.00 93.88 97 THR A CA 1
ATOM 805 C C . THR A 1 97 ? -8.220 2.843 -2.046 1.00 93.88 97 THR A C 1
ATOM 807 O O . THR A 1 97 ? -8.743 1.762 -2.307 1.00 93.88 97 THR A O 1
ATOM 810 N N . LEU A 1 98 ? -7.845 3.202 -0.822 1.00 92.00 98 LEU A N 1
ATOM 811 C CA . LEU A 1 98 ? -8.058 2.411 0.383 1.00 92.00 98 LEU A CA 1
ATOM 812 C C . LEU A 1 98 ? -9.004 3.164 1.316 1.00 92.00 98 LEU A C 1
ATOM 814 O O . LEU A 1 98 ? -8.708 4.289 1.713 1.00 92.00 98 LEU A O 1
ATOM 818 N N . SER A 1 99 ? -10.115 2.542 1.694 1.00 89.19 99 SER A N 1
ATOM 819 C CA . SER A 1 99 ? -10.963 3.046 2.775 1.00 89.19 99 SER A CA 1
ATOM 820 C C . SER A 1 99 ? -10.327 2.705 4.119 1.00 89.19 99 SER A C 1
ATOM 822 O O . SER A 1 99 ? -9.893 1.574 4.328 1.00 89.19 99 SER A O 1
ATOM 824 N N . THR A 1 100 ? -10.262 3.677 5.023 1.00 82.25 100 THR A N 1
ATOM 825 C CA . THR A 1 100 ? -9.807 3.456 6.398 1.00 82.25 100 THR A CA 1
ATOM 826 C C . THR A 1 100 ? -11.005 3.515 7.333 1.00 82.25 100 THR A C 1
ATOM 828 O O . THR A 1 100 ? -11.921 4.318 7.142 1.00 82.25 100 THR A O 1
ATOM 831 N N . ASN A 1 101 ? -10.996 2.665 8.355 1.00 68.38 101 ASN A N 1
ATOM 832 C CA . ASN A 1 101 ? -11.950 2.769 9.447 1.00 68.38 101 ASN A CA 1
ATOM 833 C C . ASN A 1 101 ? -11.329 3.668 10.522 1.00 68.38 101 ASN A C 1
ATOM 835 O O . ASN A 1 101 ? -10.175 3.464 10.906 1.00 68.38 101 ASN A O 1
ATOM 839 N N . GLU A 1 102 ? -12.085 4.660 11.002 1.00 55.94 102 GLU A N 1
ATOM 840 C CA . GLU A 1 102 ? -11.628 5.614 12.028 1.00 55.94 102 GLU A CA 1
ATOM 841 C C . GLU A 1 102 ? -11.212 4.934 13.346 1.00 55.94 102 GLU A C 1
ATOM 843 O O . GLU A 1 102 ? -10.476 5.530 14.124 1.00 55.94 102 GLU A O 1
ATOM 848 N N . GLU A 1 103 ? -11.608 3.677 13.573 1.00 50.59 103 GLU A N 1
ATOM 849 C CA . GLU A 1 103 ? -11.326 2.910 14.797 1.00 50.59 103 GLU A CA 1
ATOM 850 C C . GLU A 1 103 ? -9.838 2.611 15.052 1.00 50.59 103 GLU A C 1
ATOM 852 O O . GLU A 1 103 ? -9.490 2.196 16.150 1.00 50.59 103 GLU A O 1
ATOM 857 N N . ASN A 1 104 ? -8.947 2.844 14.082 1.00 46.88 104 ASN A N 1
ATOM 858 C CA . ASN A 1 104 ? -7.498 2.655 14.256 1.00 46.88 104 ASN A CA 1
ATOM 859 C C . ASN A 1 104 ? -6.728 3.966 14.508 1.00 46.88 104 ASN A C 1
ATOM 861 O O . ASN A 1 104 ? -5.496 3.982 14.434 1.00 46.88 104 ASN A O 1
ATOM 865 N N . ALA A 1 105 ? -7.428 5.078 14.753 1.00 42.31 105 ALA A N 1
ATOM 866 C CA . ALA A 1 105 ? -6.817 6.363 15.072 1.00 42.31 105 ALA A CA 1
ATOM 867 C C . ALA A 1 105 ? -6.971 6.684 16.570 1.00 42.31 105 ALA A C 1
ATOM 869 O O . ALA A 1 105 ? -7.963 7.291 16.963 1.00 42.31 105 ALA A O 1
ATOM 870 N N . LEU A 1 106 ? -5.912 6.343 17.321 1.00 42.78 106 LEU A N 1
ATOM 871 C CA . LEU A 1 106 ? -5.668 6.543 18.765 1.00 42.78 106 LEU A CA 1
ATOM 872 C C . LEU A 1 106 ? -6.378 5.571 19.717 1.00 42.78 106 LEU A C 1
ATOM 874 O O . LEU A 1 106 ? -7.618 5.621 19.837 1.00 42.78 106 LEU A O 1
#

Mean predicted aligned error: 6.64 Å

Nearest PDB structures (foldseek):
  7uvl-assembly1_H  TM=4.491E-01  e=2.394E-01  Homo sapiens
  8vgp-assembly1_H  TM=3.960E-01  e=1.199E+00  Homo sapiens
  4zkq-assembly1_A  TM=2.904E-01  e=2.269E-01  Cricetid gammaherpesvirus 2
  4zlt-assembly2_A  TM=3.175E-01  e=5.966E-01  Cricetid gammaherpesvirus 2
  4zlt-assembly1_B  TM=2.912E-01  e=3.132E-01  Cricetid gammaherpesvirus 2

pLDDT: mean 82.12, std 12.43, range [42.31, 93.88]

Radius of gyration: 13.62 Å; Cα contacts (8 Å, |Δi|>4): 214; chains: 1; bounding box: 26×29×44 Å

Secondary structure (DSSP, 8-state):
----PPEE--EEEEEEEEETTEEEEEEEESS-S-SS-S-EEEEES-TTTB-S-S--EEEEETTEEEEEEEBPTT--S--SEEEEEEEETTTEEEEEEEE--GGG--

Sequence (106 aa):
MAKKIPSPIELLDGSASLLDKKFQLELYLKQPIFRNPSAVEVFIENTQVVSYQPTQTQRWKHNWIIWKHEINDTYTKMPTTIHAVIVVDHQRSYRVTLSTNEENAL